Protein AF-L5MD15-F1 (afdb_monomer)

Structure (mmCIF, N/CA/C/O backbone):
data_AF-L5MD15-F1
#
_entry.id   AF-L5MD15-F1
#
loop_
_atom_site.group_PDB
_atom_site.id
_atom_site.type_symbol
_atom_site.label_atom_id
_atom_site.label_alt_id
_atom_site.label_comp_id
_atom_site.label_asym_id
_atom_site.label_entity_id
_atom_site.label_seq_id
_atom_site.pdbx_PDB_ins_code
_atom_site.Cartn_x
_atom_site.Cartn_y
_atom_site.Cartn_z
_atom_site.occupancy
_atom_site.B_iso_or_equiv
_atom_site.auth_seq_id
_atom_site.auth_comp_id
_atom_site.auth_asym_id
_atom_site.auth_atom_id
_atom_site.pdbx_PDB_model_num
ATOM 1 N N . MET A 1 1 ? -6.380 3.646 -2.184 1.00 98.12 1 MET A N 1
ATOM 2 C CA . MET A 1 1 ? -6.802 2.687 -1.136 1.00 98.12 1 MET A CA 1
ATOM 3 C C . MET A 1 1 ? -8.131 3.149 -0.561 1.00 98.12 1 MET A C 1
ATOM 5 O O . MET A 1 1 ? -8.300 4.339 -0.383 1.00 98.12 1 MET A O 1
ATOM 9 N N . ASN A 1 2 ? -9.095 2.265 -0.302 1.00 98.00 2 ASN A N 1
ATOM 10 C CA . ASN A 1 2 ? -10.392 2.690 0.247 1.00 98.00 2 ASN A CA 1
ATOM 11 C C . ASN A 1 2 ? -10.428 2.685 1.789 1.00 98.00 2 ASN A C 1
ATOM 13 O O . ASN A 1 2 ? -9.518 2.171 2.436 1.00 98.00 2 ASN A O 1
ATOM 17 N N . LYS A 1 3 ? -11.536 3.160 2.378 1.00 97.88 3 LYS A N 1
ATOM 18 C CA . LYS A 1 3 ? -11.769 3.190 3.839 1.00 97.88 3 LYS A CA 1
ATOM 19 C C . LYS A 1 3 ? -11.679 1.836 4.557 1.00 97.88 3 LYS A C 1
ATOM 21 O O . LYS A 1 3 ? -11.561 1.798 5.771 1.00 97.88 3 LYS A O 1
ATOM 26 N N . LYS A 1 4 ? -11.750 0.717 3.825 1.00 97.75 4 LYS A N 1
ATOM 27 C CA . LYS A 1 4 ? -11.594 -0.648 4.366 1.00 97.75 4 LYS A CA 1
ATOM 28 C C . LYS A 1 4 ? -10.146 -1.157 4.259 1.00 97.75 4 LYS A C 1
ATOM 30 O O . LYS A 1 4 ? -9.898 -2.343 4.475 1.00 97.75 4 LYS A O 1
ATOM 35 N N . GLY A 1 5 ? -9.213 -0.304 3.833 1.00 97.88 5 GLY A N 1
ATOM 36 C CA . GLY A 1 5 ? -7.821 -0.653 3.559 1.00 97.88 5 GLY A CA 1
ATOM 37 C C . GLY A 1 5 ? -7.628 -1.493 2.293 1.00 97.88 5 GLY A C 1
ATOM 38 O O . GLY A 1 5 ? -6.565 -2.076 2.111 1.00 97.88 5 GLY A O 1
ATOM 39 N N . LYS A 1 6 ? -8.634 -1.620 1.415 1.00 98.50 6 LYS A N 1
ATOM 40 C CA . LYS A 1 6 ? -8.510 -2.403 0.173 1.00 98.50 6 LYS A CA 1
ATOM 41 C C . LYS A 1 6 ? -7.832 -1.559 -0.912 1.00 98.50 6 LYS A C 1
ATOM 43 O O . LYS A 1 6 ? -8.212 -0.404 -1.132 1.00 98.50 6 LYS A O 1
ATOM 48 N N . LEU A 1 7 ? -6.868 -2.151 -1.615 1.00 98.31 7 LEU A N 1
ATOM 49 C CA . LEU A 1 7 ? -6.344 -1.606 -2.868 1.00 98.31 7 LEU A CA 1
ATOM 50 C C . LEU A 1 7 ? -7.403 -1.767 -3.965 1.00 98.31 7 LEU A C 1
ATOM 52 O O . LEU A 1 7 ? -7.957 -2.851 -4.151 1.00 98.31 7 LEU A O 1
ATOM 56 N N . ILE A 1 8 ? -7.724 -0.668 -4.638 1.00 98.25 8 ILE A N 1
ATOM 57 C CA . ILE A 1 8 ? -8.728 -0.601 -5.702 1.00 98.25 8 ILE A CA 1
ATOM 58 C C . ILE A 1 8 ? -8.152 0.212 -6.857 1.00 98.25 8 ILE A C 1
ATOM 60 O O . ILE A 1 8 ? -7.437 1.184 -6.612 1.00 98.25 8 ILE A O 1
ATOM 64 N N . ALA A 1 9 ? -8.475 -0.180 -8.085 1.00 97.88 9 ALA A N 1
ATOM 65 C CA . ALA A 1 9 ? -8.232 0.637 -9.265 1.00 97.88 9 ALA A CA 1
ATOM 66 C C . ALA A 1 9 ? -9.383 1.641 -9.424 1.00 97.88 9 ALA A C 1
ATOM 68 O O . ALA A 1 9 ? -10.539 1.307 -9.159 1.00 97.88 9 ALA A O 1
ATOM 69 N N . LYS A 1 10 ? -9.064 2.874 -9.818 1.00 96.31 10 LYS A N 1
ATOM 70 C CA . LYS A 1 10 ? -10.029 3.953 -10.069 1.00 96.31 10 LYS A CA 1
ATOM 71 C C . LYS A 1 10 ? -9.631 4.654 -11.363 1.00 96.31 10 LYS A C 1
ATOM 73 O O . LYS A 1 10 ? -8.442 4.845 -11.591 1.00 96.31 10 LYS A O 1
ATOM 78 N N . SER A 1 11 ? -10.611 5.078 -12.156 1.00 97.12 11 SER A N 1
ATOM 79 C CA . SER A 1 11 ? -10.378 5.956 -13.311 1.00 97.12 11 SER A CA 1
ATOM 80 C C . SER A 1 11 ? -9.983 7.372 -12.873 1.00 97.12 11 SER A C 1
ATOM 82 O O . SER A 1 11 ? -9.077 7.967 -13.442 1.00 97.12 11 SER A O 1
ATOM 84 N N . ASN A 1 12 ? -10.612 7.897 -11.814 1.00 95.56 12 ASN A N 1
ATOM 85 C CA . ASN A 1 12 ? -10.262 9.186 -11.216 1.00 95.56 12 ASN A CA 1
ATOM 86 C C . ASN A 1 12 ? -9.310 9.018 -10.014 1.00 95.56 12 ASN A C 1
ATOM 88 O O . ASN A 1 12 ? -9.709 8.522 -8.952 1.00 95.56 12 ASN A O 1
ATOM 92 N N . GLY A 1 13 ? -8.066 9.474 -10.188 1.00 95.88 13 GLY A N 1
ATOM 93 C CA . GLY A 1 13 ? -6.977 9.400 -9.208 1.00 95.88 13 GLY A CA 1
ATOM 94 C C . GLY A 1 13 ? -6.700 10.680 -8.408 1.00 95.88 13 GLY A C 1
ATOM 95 O O . GLY A 1 13 ? -5.700 10.726 -7.703 1.00 95.88 13 GLY A O 1
ATOM 96 N N . LYS A 1 14 ? -7.541 11.723 -8.488 1.00 96.88 14 LYS A N 1
ATOM 97 C CA . LYS A 1 14 ? -7.246 13.043 -7.879 1.00 96.88 14 LYS A CA 1
ATOM 98 C C . LYS A 1 14 ? -7.343 13.096 -6.344 1.00 96.88 14 LYS A C 1
ATOM 100 O O . LYS A 1 14 ? -6.928 14.073 -5.733 1.00 96.88 14 LYS A O 1
ATOM 105 N N . GLY A 1 15 ? -7.937 12.090 -5.703 1.00 97.19 15 GLY A N 1
ATOM 106 C CA . GLY A 1 15 ? -8.152 12.091 -4.253 1.00 97.19 15 GLY A CA 1
ATOM 107 C C . GLY A 1 15 ? -6.904 11.711 -3.452 1.00 97.19 15 GLY A C 1
ATOM 108 O O . GLY A 1 15 ? -6.102 10.891 -3.895 1.00 97.19 15 GLY A O 1
ATOM 109 N N . LYS A 1 16 ? -6.788 12.210 -2.209 1.00 97.88 16 LYS A N 1
ATOM 110 C CA . LYS A 1 16 ? -5.701 11.839 -1.271 1.00 97.88 16 LYS A CA 1
ATOM 111 C C . LYS A 1 16 ? -5.640 10.327 -1.000 1.00 97.88 16 LYS A C 1
ATOM 113 O O . LYS A 1 16 ? -4.595 9.788 -0.661 1.00 97.88 16 LYS A O 1
ATOM 118 N N . ASP A 1 17 ? -6.752 9.613 -1.194 1.00 97.56 17 ASP A N 1
ATOM 119 C CA . ASP A 1 17 ? -6.822 8.150 -1.116 1.00 97.56 17 ASP A CA 1
ATOM 120 C C . ASP A 1 17 ? -6.024 7.439 -2.225 1.00 97.56 17 ASP A C 1
ATOM 122 O O . ASP A 1 17 ? -5.738 6.247 -2.097 1.00 97.56 17 ASP A O 1
ATOM 126 N N . CYS A 1 18 ? -5.656 8.148 -3.291 1.00 98.31 18 CYS A N 1
ATOM 127 C CA . CYS A 1 18 ? -4.849 7.664 -4.412 1.00 98.31 18 CYS A CA 1
ATOM 128 C C . CYS A 1 18 ? -3.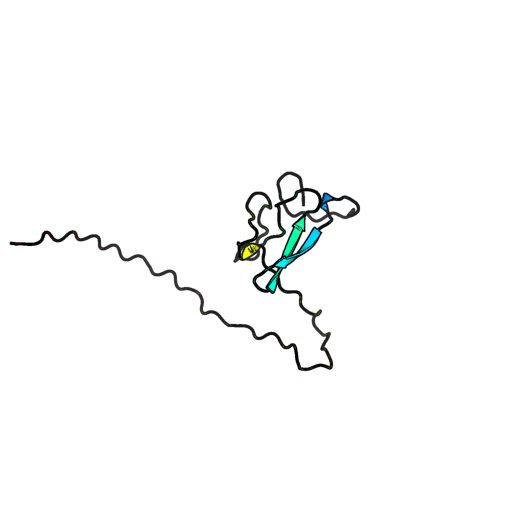369 8.067 -4.300 1.00 98.31 18 CYS A C 1
ATOM 130 O O . CYS A 1 18 ? -2.551 7.561 -5.061 1.00 98.31 18 CYS A O 1
ATOM 132 N N . VAL A 1 19 ? -3.026 8.931 -3.342 1.00 98.44 19 VAL A N 1
ATOM 133 C CA . VAL A 1 19 ? -1.660 9.411 -3.112 1.00 98.44 19 VAL A CA 1
ATOM 134 C C . VAL A 1 19 ? -0.947 8.494 -2.117 1.00 98.44 19 VAL A C 1
ATOM 136 O O . VAL A 1 19 ? -1.528 8.078 -1.107 1.00 98.44 19 VAL A O 1
ATOM 139 N N . PHE A 1 20 ? 0.315 8.181 -2.409 1.00 98.56 20 PHE A N 1
ATOM 140 C CA . PHE A 1 20 ? 1.190 7.396 -1.545 1.00 98.56 20 PHE A CA 1
ATOM 141 C C . PHE A 1 20 ? 2.517 8.122 -1.336 1.00 98.56 20 PHE A C 1
ATOM 143 O O . PHE A 1 20 ? 3.094 8.633 -2.291 1.00 98.56 20 PHE A O 1
ATOM 150 N N . THR A 1 21 ? 2.990 8.136 -0.095 1.00 98.50 21 THR A N 1
ATOM 151 C CA . THR A 1 21 ? 4.328 8.597 0.269 1.00 98.50 21 THR A CA 1
ATOM 152 C C . THR A 1 21 ? 5.306 7.450 0.066 1.00 98.50 21 THR A C 1
ATOM 154 O O . THR A 1 21 ? 5.105 6.358 0.606 1.00 98.50 21 THR A O 1
ATOM 157 N N . GLU A 1 22 ? 6.350 7.696 -0.720 1.00 98.19 22 GLU A N 1
ATOM 158 C CA . GLU A 1 22 ? 7.477 6.782 -0.855 1.00 98.19 22 GLU A CA 1
ATOM 159 C C . GLU A 1 22 ? 8.420 6.946 0.338 1.00 98.19 22 GLU A C 1
ATOM 161 O O . GLU A 1 22 ? 8.825 8.058 0.666 1.00 98.19 22 GLU A O 1
ATOM 166 N N . ILE A 1 23 ? 8.756 5.835 0.988 1.00 98.00 23 ILE A N 1
ATOM 167 C CA . ILE A 1 23 ? 9.639 5.807 2.153 1.00 98.00 23 ILE A CA 1
ATOM 168 C C . ILE A 1 23 ? 10.770 4.827 1.862 1.00 98.00 23 ILE A C 1
ATOM 170 O O . ILE A 1 23 ? 10.513 3.666 1.530 1.00 98.00 23 ILE A O 1
ATOM 174 N N . VAL A 1 24 ? 12.013 5.281 2.012 1.00 97.75 24 VAL A N 1
ATOM 175 C CA . VAL A 1 24 ? 13.179 4.394 2.083 1.00 97.75 24 VAL A CA 1
ATOM 176 C C . VAL A 1 24 ? 13.298 3.927 3.527 1.00 97.75 24 VAL A C 1
ATOM 178 O O . VAL A 1 24 ? 13.463 4.733 4.438 1.00 97.75 24 VAL A O 1
ATOM 181 N N . LEU A 1 25 ? 13.128 2.628 3.741 1.00 96.81 25 LEU A N 1
ATOM 182 C CA . LEU A 1 25 ? 13.209 2.019 5.060 1.00 96.81 25 LEU A CA 1
ATOM 183 C C . LEU A 1 25 ? 14.667 1.823 5.484 1.00 96.81 25 LEU A C 1
ATOM 185 O O . LEU A 1 25 ? 15.563 1.727 4.652 1.00 96.81 25 LEU A O 1
ATOM 189 N N . GLU A 1 26 ? 14.878 1.638 6.785 1.00 96.31 26 GLU A N 1
ATOM 190 C CA . GLU A 1 26 ? 16.189 1.344 7.388 1.00 96.31 26 GLU A CA 1
ATOM 191 C C . GLU A 1 26 ? 16.865 0.094 6.796 1.00 96.31 26 GLU A C 1
ATOM 193 O O . GLU A 1 26 ? 18.085 -0.018 6.783 1.00 96.31 26 GLU A O 1
ATOM 198 N N . ASN A 1 27 ? 16.077 -0.849 6.272 1.00 95.56 27 ASN A N 1
ATOM 199 C CA . ASN A 1 27 ? 16.571 -2.058 5.610 1.00 95.56 27 ASN A CA 1
ATOM 200 C C . ASN A 1 27 ? 16.795 -1.886 4.093 1.00 95.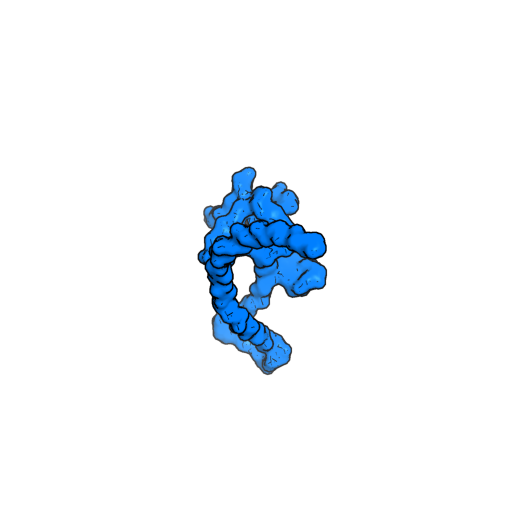56 27 ASN A C 1
ATOM 202 O O . ASN A 1 27 ? 16.902 -2.888 3.387 1.00 95.56 27 ASN A O 1
ATOM 206 N N . ASN A 1 28 ? 16.832 -0.647 3.591 1.00 95.62 28 ASN A N 1
ATOM 207 C CA . ASN A 1 28 ? 17.022 -0.274 2.183 1.00 95.62 28 ASN A CA 1
ATOM 208 C C . ASN A 1 28 ? 15.924 -0.741 1.212 1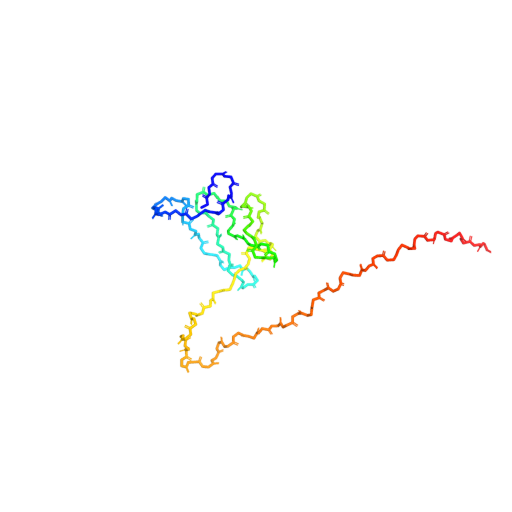.00 95.62 28 ASN A C 1
ATOM 210 O O . ASN A 1 28 ? 16.084 -0.636 -0.004 1.00 95.62 28 ASN A O 1
ATOM 214 N N . TYR A 1 29 ? 14.788 -1.224 1.720 1.00 98.19 29 TYR A N 1
ATOM 215 C CA . TYR A 1 29 ? 13.604 -1.460 0.897 1.00 98.19 29 TYR A CA 1
ATOM 216 C C . TYR A 1 29 ? 12.744 -0.201 0.790 1.00 98.19 29 TYR A C 1
ATOM 218 O O . TYR A 1 29 ? 12.752 0.668 1.661 1.00 98.19 29 TYR A O 1
ATOM 226 N N . THR A 1 30 ? 11.932 -0.131 -0.262 1.00 98.50 30 THR A N 1
ATOM 227 C CA . THR A 1 30 ? 10.921 0.915 -0.420 1.00 98.50 30 THR A CA 1
ATOM 228 C C . THR A 1 30 ? 9.599 0.477 0.207 1.00 98.50 30 THR A C 1
ATOM 230 O O . THR A 1 30 ? 9.126 -0.631 -0.045 1.00 98.50 30 THR A O 1
ATOM 233 N N . ALA A 1 31 ? 8.954 1.360 0.963 1.00 98.56 31 ALA A N 1
ATOM 234 C CA . ALA A 1 31 ? 7.559 1.230 1.368 1.00 98.56 31 ALA A CA 1
ATOM 235 C C . ALA A 1 31 ? 6.711 2.351 0.754 1.00 98.56 31 ALA A C 1
ATOM 237 O O . ALA A 1 31 ? 7.194 3.450 0.493 1.00 98.56 31 ALA A O 1
ATOM 238 N N . LEU A 1 32 ? 5.426 2.066 0.535 1.00 98.75 32 LEU A N 1
ATOM 239 C CA . LEU A 1 32 ? 4.456 3.023 -0.001 1.00 98.75 32 LEU A CA 1
ATOM 240 C C . LEU A 1 32 ? 3.310 3.195 1.000 1.00 98.75 32 LEU A C 1
ATOM 242 O O . LEU A 1 32 ? 2.419 2.342 1.082 1.00 98.75 32 LEU A O 1
ATOM 246 N N . GLN A 1 33 ? 3.330 4.281 1.770 1.00 98.69 33 GLN A N 1
ATOM 247 C CA . GLN A 1 33 ? 2.309 4.592 2.777 1.00 98.69 33 GLN A CA 1
ATOM 248 C C . GLN A 1 33 ? 1.188 5.430 2.164 1.00 98.69 33 GLN A C 1
ATOM 250 O O . GLN A 1 33 ? 1.448 6.375 1.431 1.00 98.69 33 GLN A O 1
ATOM 255 N N . ASN A 1 34 ? -0.077 5.115 2.444 1.00 98.69 34 ASN A N 1
ATOM 256 C CA . ASN A 1 34 ? -1.185 5.915 1.929 1.00 98.69 34 ASN A CA 1
ATOM 257 C C . ASN A 1 34 ? -1.257 7.287 2.620 1.00 98.69 34 ASN A C 1
ATOM 259 O O . ASN A 1 34 ? -1.243 7.364 3.844 1.00 98.69 34 ASN A O 1
ATOM 263 N N . ALA A 1 35 ? -1.418 8.362 1.844 1.00 98.12 35 ALA A N 1
ATOM 264 C CA . ALA A 1 35 ? -1.437 9.724 2.383 1.00 98.12 35 ALA A CA 1
ATOM 265 C C . ALA A 1 35 ? -2.751 10.091 3.102 1.00 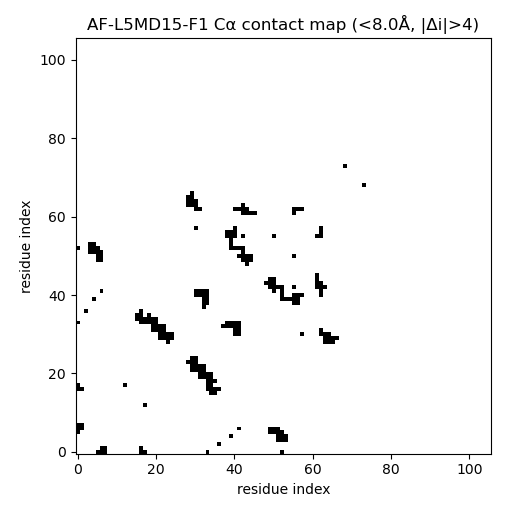98.12 35 ALA A C 1
ATOM 267 O O . ALA A 1 35 ? -2.783 11.020 3.909 1.00 98.12 35 ALA A O 1
ATOM 268 N N . LYS A 1 36 ? -3.868 9.416 2.789 1.00 98.31 36 LYS A N 1
ATOM 269 C CA . LYS A 1 36 ? -5.155 9.634 3.475 1.00 98.31 36 LYS A CA 1
ATOM 270 C C . LYS A 1 36 ? -5.287 8.790 4.739 1.00 98.31 36 LYS A C 1
ATOM 272 O O . LYS A 1 36 ? -5.882 9.248 5.707 1.00 98.31 36 LYS A O 1
ATOM 277 N N . TYR A 1 37 ? -4.793 7.558 4.698 1.00 98.12 37 TYR A N 1
ATOM 278 C CA . TYR A 1 37 ? -4.875 6.598 5.793 1.00 98.12 37 TYR A CA 1
ATOM 279 C C . TYR A 1 37 ? -3.468 6.311 6.312 1.00 98.12 37 TYR A C 1
ATOM 281 O O . TYR A 1 37 ? -2.812 5.365 5.873 1.00 98.12 37 TYR A O 1
ATOM 289 N N . GLU A 1 38 ? -2.996 7.161 7.218 1.00 96.81 38 GLU A N 1
ATOM 290 C CA . GLU A 1 38 ? -1.657 7.041 7.787 1.00 96.81 38 GLU A CA 1
ATOM 291 C C . GLU A 1 38 ? -1.473 5.710 8.534 1.00 96.81 38 GLU A C 1
ATOM 293 O O . GLU A 1 38 ? -2.413 5.134 9.086 1.00 96.81 38 GLU A O 1
ATOM 298 N N . GLY A 1 39 ? -0.257 5.165 8.479 1.00 97.56 39 GLY A N 1
ATOM 299 C CA . GLY A 1 39 ? 0.069 3.837 8.998 1.00 97.56 39 GLY A CA 1
ATOM 300 C C . GLY A 1 39 ? -0.429 2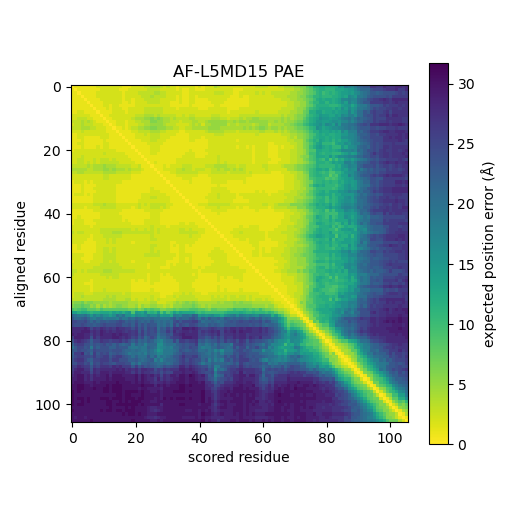.665 8.143 1.00 97.56 39 GLY A C 1
ATOM 301 O O . GLY A 1 39 ? -0.156 1.511 8.486 1.00 97.56 39 GLY A O 1
ATOM 302 N N . TRP A 1 40 ? -1.147 2.908 7.037 1.00 98.62 40 TRP A N 1
ATOM 303 C CA . TRP A 1 40 ? -1.540 1.860 6.089 1.00 98.62 40 TRP A CA 1
ATOM 304 C C . TRP A 1 40 ? -0.642 1.862 4.859 1.00 98.62 40 TRP A C 1
ATOM 306 O O . TRP A 1 40 ? -0.474 2.878 4.186 1.00 98.62 40 TRP A O 1
ATOM 316 N N . TYR A 1 41 ? -0.129 0.683 4.521 1.00 98.81 41 TYR A N 1
ATOM 317 C CA . TYR A 1 41 ? 0.846 0.503 3.455 1.00 98.81 41 TYR A CA 1
ATOM 318 C C . TYR A 1 41 ? 0.247 -0.262 2.276 1.00 98.81 41 TYR A C 1
ATOM 320 O O . TYR A 1 41 ? -0.644 -1.106 2.432 1.00 98.81 41 TYR A O 1
ATOM 328 N N . MET A 1 42 ? 0.753 0.013 1.076 1.00 98.81 42 MET A N 1
ATOM 329 C CA . MET A 1 42 ? 0.591 -0.906 -0.045 1.00 98.81 42 MET A CA 1
ATOM 330 C C . MET A 1 42 ? 1.263 -2.234 0.314 1.00 98.81 42 MET A C 1
ATOM 332 O O . MET A 1 42 ? 2.361 -2.240 0.862 1.00 98.81 42 MET A O 1
ATOM 336 N N . ALA A 1 43 ? 0.595 -3.356 0.043 1.00 98.69 43 ALA A N 1
ATOM 337 C CA . ALA A 1 43 ? 1.125 -4.657 0.423 1.00 98.69 43 ALA A CA 1
ATOM 338 C C . ALA A 1 43 ? 0.578 -5.799 -0.426 1.00 98.69 43 ALA A C 1
ATOM 340 O O . ALA A 1 43 ? -0.613 -5.827 -0.769 1.00 98.69 43 ALA A O 1
ATOM 341 N N . PHE A 1 44 ? 1.429 -6.796 -0.660 1.00 98.75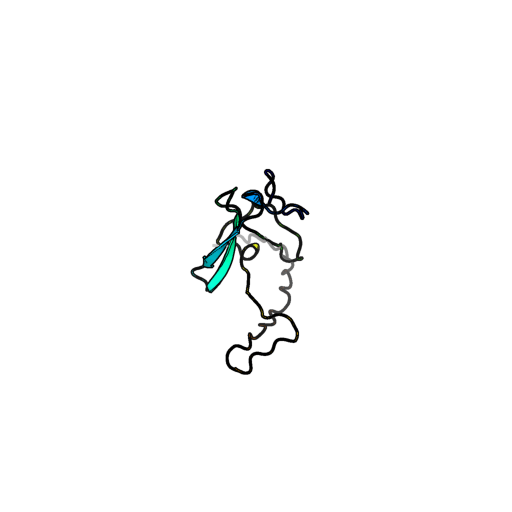 44 PHE A N 1
ATOM 342 C CA . PHE A 1 44 ? 1.057 -8.050 -1.306 1.00 98.75 44 PHE A CA 1
ATOM 343 C C . PHE A 1 44 ? 1.555 -9.241 -0.498 1.00 98.75 44 PHE A C 1
ATOM 345 O O . PHE A 1 44 ? 2.672 -9.267 0.005 1.00 98.75 44 PHE A O 1
ATOM 352 N N . THR A 1 45 ? 0.705 -10.257 -0.391 1.00 98.06 45 THR A N 1
ATOM 353 C CA . THR A 1 45 ? 1.067 -11.531 0.237 1.00 98.06 45 THR A CA 1
ATOM 354 C C . THR A 1 45 ? 2.122 -12.274 -0.578 1.00 98.06 45 THR A C 1
ATOM 356 O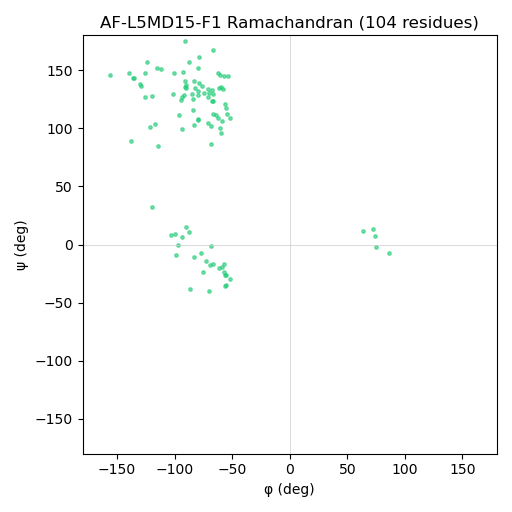 O . THR A 1 45 ? 2.310 -12.006 -1.764 1.00 98.06 45 THR A O 1
ATOM 359 N N . ARG A 1 46 ? 2.732 -13.314 0.005 1.00 96.62 46 ARG A N 1
ATOM 360 C CA . ARG A 1 46 ? 3.695 -14.191 -0.694 1.00 96.62 46 ARG A CA 1
ATOM 361 C C . ARG A 1 46 ? 3.185 -14.753 -2.030 1.00 96.62 46 ARG A C 1
ATOM 363 O O . ARG A 1 46 ? 3.987 -15.003 -2.923 1.00 96.62 46 ARG A O 1
ATOM 370 N N . LYS A 1 47 ? 1.867 -14.950 -2.158 1.00 97.50 47 LYS A N 1
ATOM 371 C CA . LYS A 1 47 ? 1.191 -15.431 -3.377 1.00 97.50 47 LYS A CA 1
ATOM 372 C C . LYS A 1 47 ? 0.811 -14.301 -4.351 1.00 97.50 47 LYS A C 1
ATOM 374 O O . LYS A 1 47 ? -0.002 -14.523 -5.239 1.00 97.50 47 LYS A O 1
ATOM 379 N N . GLY A 1 48 ? 1.291 -13.077 -4.135 1.00 97.25 48 GLY A N 1
ATOM 380 C CA . GLY A 1 48 ? 0.974 -11.905 -4.955 1.00 97.25 48 GLY A CA 1
ATOM 381 C C . GLY A 1 48 ? -0.433 -11.332 -4.748 1.00 97.25 48 GLY A C 1
ATOM 382 O O . GLY A 1 48 ? -0.840 -10.431 -5.473 1.00 97.25 48 GLY A O 1
ATOM 383 N N . ARG A 1 49 ? -1.211 -11.820 -3.768 1.00 98.31 49 ARG A N 1
ATOM 384 C CA . ARG A 1 49 ? -2.566 -11.294 -3.513 1.00 98.31 49 ARG A CA 1
ATOM 385 C C . ARG A 1 49 ? -2.511 -9.973 -2.736 1.00 98.31 49 ARG A C 1
ATOM 387 O O . ARG A 1 49 ? -1.746 -9.920 -1.770 1.00 98.31 49 ARG A O 1
ATOM 394 N N . PRO A 1 50 ? -3.346 -8.967 -3.063 1.00 98.44 50 PRO A N 1
ATOM 395 C CA . PRO A 1 50 ? -3.409 -7.713 -2.314 1.00 98.44 50 PRO A CA 1
ATOM 396 C C . PRO A 1 50 ? -3.747 -7.941 -0.839 1.00 98.44 50 PRO A C 1
ATOM 398 O O . PRO A 1 50 ? -4.693 -8.668 -0.516 1.00 98.44 50 PRO A O 1
ATOM 401 N N . ARG A 1 51 ? -3.016 -7.284 0.064 1.00 98.25 51 ARG A N 1
ATOM 402 C CA . ARG A 1 51 ? -3.306 -7.298 1.502 1.00 98.25 51 ARG A CA 1
ATOM 403 C C . ARG A 1 51 ? -4.033 -6.020 1.922 1.00 98.25 51 ARG A C 1
ATOM 405 O O . ARG A 1 51 ? -3.853 -4.956 1.339 1.00 98.25 51 ARG A O 1
ATOM 412 N N . LYS A 1 52 ? -4.909 -6.135 2.927 1.00 98.44 52 LYS A N 1
ATOM 413 C CA . LYS A 1 52 ? -5.628 -4.986 3.498 1.00 98.44 52 LYS A CA 1
ATOM 414 C C . LYS A 1 52 ? -4.656 -4.103 4.288 1.00 98.44 52 LYS A C 1
ATOM 416 O O . LYS A 1 52 ? -3.995 -4.623 5.183 1.00 98.44 52 LYS A O 1
ATOM 421 N N . GLY A 1 53 ? -4.664 -2.793 4.039 1.00 98.06 53 GLY A N 1
ATOM 422 C CA . GLY A 1 53 ? -3.847 -1.792 4.740 1.00 98.06 53 GLY A CA 1
ATOM 423 C C . GLY A 1 53 ? -4.021 -1.804 6.264 1.00 98.06 53 GLY A C 1
ATOM 424 O O . GLY A 1 53 ? -3.052 -1.710 7.005 1.00 98.06 53 GLY A O 1
ATOM 425 N N . SER A 1 54 ? -5.227 -2.085 6.767 1.00 97.88 54 SER A N 1
ATOM 426 C CA . SER A 1 54 ? -5.454 -2.227 8.216 1.00 97.88 54 SER A CA 1
ATOM 427 C C . SER A 1 54 ? -4.648 -3.361 8.870 1.00 97.88 54 SER A C 1
ATOM 429 O O . SER A 1 54 ? -4.439 -3.354 10.081 1.00 97.88 54 SER A O 1
ATOM 431 N N . LYS A 1 55 ? -4.174 -4.332 8.076 1.00 98.19 55 LYS A N 1
ATOM 432 C CA . LYS A 1 55 ? -3.354 -5.472 8.514 1.00 98.19 55 LYS A CA 1
ATOM 433 C C . LYS A 1 55 ? -1.867 -5.316 8.186 1.00 98.19 55 LYS A C 1
ATOM 435 O O . LYS A 1 55 ? -1.139 -6.308 8.302 1.00 98.19 55 LYS A O 1
ATOM 440 N N . THR A 1 56 ? -1.439 -4.144 7.719 1.00 98.44 56 THR A N 1
ATOM 441 C CA . THR A 1 56 ? -0.035 -3.874 7.386 1.00 98.44 56 THR A CA 1
ATOM 442 C C . THR A 1 56 ? 0.708 -3.263 8.566 1.00 98.44 56 THR A C 1
ATOM 444 O O . THR A 1 56 ? 0.120 -2.547 9.382 1.00 98.44 56 THR A O 1
ATOM 447 N N . ARG A 1 57 ? 2.005 -3.557 8.654 1.00 98.12 57 ARG A N 1
ATOM 448 C CA . ARG A 1 57 ? 2.977 -2.918 9.549 1.00 98.12 57 ARG A CA 1
ATOM 449 C C . ARG A 1 57 ? 4.279 -2.718 8.777 1.00 98.12 57 ARG A C 1
ATOM 451 O O . ARG A 1 57 ? 4.614 -3.566 7.956 1.00 98.12 57 ARG A O 1
ATOM 458 N N . GLN A 1 58 ? 5.017 -1.651 9.079 1.00 97.75 58 GLN A N 1
ATOM 459 C CA . GLN A 1 58 ? 6.234 -1.265 8.350 1.00 97.75 58 GLN A CA 1
ATOM 460 C C . GLN A 1 58 ? 7.309 -2.368 8.306 1.00 97.75 58 GLN A C 1
ATOM 462 O O . GLN A 1 58 ? 7.975 -2.546 7.293 1.00 97.75 58 GLN A O 1
ATOM 467 N N . HIS A 1 59 ? 7.452 -3.159 9.373 1.00 96.56 59 HIS A N 1
ATOM 468 C CA . HIS A 1 59 ? 8.455 -4.229 9.457 1.00 96.56 59 HIS A CA 1
ATOM 469 C C . HIS A 1 59 ? 8.086 -5.505 8.670 1.00 96.56 59 HIS A C 1
ATOM 471 O O . HIS A 1 59 ? 8.884 -6.438 8.594 1.00 96.56 59 HIS A O 1
ATOM 477 N N . GLN A 1 60 ? 6.874 -5.607 8.111 1.00 98.12 60 GLN A N 1
ATOM 478 C CA . GLN A 1 60 ? 6.434 -6.812 7.402 1.00 98.12 60 GLN A CA 1
ATOM 479 C C . GLN A 1 60 ? 6.998 -6.854 5.979 1.00 98.12 60 GLN A C 1
ATOM 481 O O . GLN A 1 60 ? 6.810 -5.921 5.211 1.00 98.12 60 GLN A O 1
ATOM 486 N N . ARG A 1 61 ? 7.563 -7.994 5.562 1.00 98.12 61 ARG A N 1
ATOM 487 C CA . ARG A 1 61 ? 8.099 -8.173 4.193 1.00 98.12 61 ARG A CA 1
ATOM 488 C C . ARG A 1 61 ? 7.096 -7.878 3.075 1.00 98.12 61 ARG A C 1
ATOM 490 O O . ARG A 1 61 ? 7.478 -7.535 1.969 1.00 98.12 61 ARG A O 1
ATOM 497 N N . GLU A 1 62 ? 5.806 -8.027 3.352 1.00 98.50 62 GLU A N 1
ATOM 498 C CA . GLU A 1 62 ? 4.735 -7.793 2.380 1.00 98.50 62 GLU A CA 1
ATOM 499 C C . GLU A 1 62 ? 4.563 -6.316 1.993 1.00 98.50 62 GLU A C 1
ATOM 501 O O . GLU A 1 62 ? 3.920 -6.052 0.978 1.00 98.50 62 GLU A O 1
ATOM 506 N N . VAL A 1 63 ? 5.104 -5.376 2.785 1.00 98.62 63 VAL A N 1
ATOM 507 C CA . VAL A 1 63 ? 5.112 -3.932 2.478 1.00 98.62 63 VAL A CA 1
ATOM 508 C C . VAL A 1 63 ? 6.426 -3.465 1.840 1.00 98.62 63 VAL A C 1
ATOM 510 O O . VAL A 1 63 ? 6.573 -2.279 1.558 1.00 98.62 63 VAL A O 1
ATOM 513 N N . HIS A 1 64 ? 7.391 -4.371 1.652 1.00 98.62 64 HIS A N 1
ATOM 514 C CA . HIS A 1 64 ? 8.728 -4.064 1.143 1.00 98.62 64 HIS A CA 1
ATOM 515 C C . HIS A 1 64 ? 8.778 -4.267 -0.371 1.00 98.62 64 HIS A C 1
ATOM 517 O O . HIS A 1 64 ? 8.481 -5.348 -0.880 1.00 98.62 64 HIS A O 1
ATOM 523 N N . PHE A 1 65 ? 9.178 -3.224 -1.088 1.00 98.50 65 PHE A N 1
ATOM 524 C CA . PHE A 1 65 ? 9.263 -3.191 -2.542 1.00 98.50 65 PHE A CA 1
ATOM 525 C C . PHE A 1 65 ? 10.669 -2.820 -3.003 1.00 98.50 65 PHE A C 1
ATOM 527 O O . PHE A 1 65 ? 11.419 -2.156 -2.292 1.00 98.50 65 PHE A O 1
ATOM 534 N N . MET A 1 66 ? 10.987 -3.221 -4.233 1.00 96.75 66 MET A N 1
ATOM 535 C CA . MET A 1 66 ? 12.175 -2.785 -4.963 1.00 96.75 66 MET A CA 1
ATOM 536 C C . MET A 1 66 ? 11.732 -2.083 -6.242 1.00 96.75 66 MET A C 1
ATOM 538 O O . MET A 1 66 ? 10.958 -2.647 -7.023 1.00 96.75 66 MET A O 1
ATOM 542 N N . LYS A 1 67 ? 12.237 -0.869 -6.476 1.00 93.12 67 LYS A N 1
ATOM 543 C CA . LYS A 1 67 ? 12.043 -0.162 -7.746 1.00 93.12 67 LYS A CA 1
ATOM 544 C C . LYS A 1 67 ? 12.930 -0.807 -8.808 1.00 93.12 67 LYS A C 1
ATOM 546 O O . LYS A 1 67 ? 14.109 -1.052 -8.575 1.00 93.12 67 LYS A O 1
ATOM 551 N N . ARG A 1 68 ? 12.352 -1.124 -9.964 1.00 90.00 68 ARG A N 1
ATOM 552 C CA . ARG A 1 68 ? 13.056 -1.759 -11.085 1.00 90.00 68 ARG A CA 1
ATOM 553 C C . ARG A 1 68 ? 12.864 -0.929 -12.341 1.00 90.00 68 ARG A C 1
ATOM 555 O O . ARG A 1 68 ? 11.802 -0.337 -12.522 1.00 90.00 68 ARG A O 1
ATOM 562 N N . LEU A 1 69 ? 13.869 -0.937 -13.211 1.00 88.56 69 LEU A N 1
ATOM 563 C CA . LEU A 1 69 ? 13.744 -0.360 -14.543 1.00 88.56 69 LEU A CA 1
ATOM 564 C C . LEU A 1 69 ? 12.675 -1.109 -15.352 1.00 88.56 69 LEU A C 1
ATOM 566 O O . LEU A 1 69 ? 12.504 -2.326 -15.172 1.00 88.56 69 LEU A O 1
ATOM 570 N N . PRO A 1 70 ? 11.963 -0.411 -16.253 1.00 89.50 70 PRO A N 1
ATOM 571 C CA . PRO A 1 70 ? 11.109 -1.061 -17.234 1.00 89.50 70 PRO A CA 1
ATOM 572 C C . PRO A 1 70 ? 11.889 -2.113 -18.029 1.00 89.50 70 PRO A C 1
ATOM 574 O O . PRO A 1 70 ? 13.074 -1.951 -18.323 1.00 89.50 70 PRO A O 1
ATOM 577 N N . ARG A 1 71 ? 11.224 -3.212 -18.401 1.00 83.00 71 ARG A N 1
ATOM 578 C CA . ARG A 1 71 ? 11.850 -4.236 -19.249 1.00 83.00 71 ARG A CA 1
ATOM 579 C C . ARG A 1 71 ? 12.263 -3.604 -20.585 1.00 83.00 71 ARG A C 1
ATOM 581 O O . ARG A 1 71 ? 11.491 -2.845 -21.160 1.00 83.00 71 ARG A O 1
ATOM 588 N 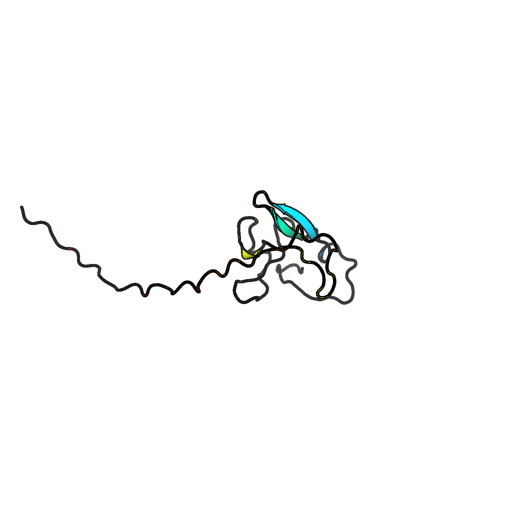N . GLY A 1 72 ? 13.474 -3.907 -21.049 1.00 76.75 72 GLY A N 1
ATOM 589 C CA . GLY A 1 72 ? 14.051 -3.335 -22.273 1.00 76.75 72 GLY A CA 1
ATOM 590 C C . GLY A 1 72 ? 14.769 -1.995 -22.085 1.00 76.75 72 GLY A C 1
ATOM 591 O O . GLY A 1 72 ? 15.425 -1.542 -23.012 1.00 76.75 72 GLY A O 1
ATOM 592 N N . HIS A 1 73 ? 14.701 -1.378 -20.899 1.00 70.75 73 HIS A N 1
ATOM 593 C CA . HIS A 1 73 ? 15.565 -0.250 -20.549 1.00 70.75 73 HIS A CA 1
ATOM 594 C C . HIS A 1 73 ? 16.798 -0.787 -19.819 1.00 70.75 73 HIS A C 1
ATOM 596 O O . HIS A 1 73 ? 16.740 -1.119 -18.634 1.00 70.75 73 HIS A O 1
ATOM 602 N N . HIS A 1 74 ? 17.904 -0.917 -20.548 1.00 65.88 74 HIS A N 1
ATOM 603 C CA . HIS A 1 74 ? 19.213 -1.206 -19.974 1.00 65.88 74 HIS A CA 1
ATOM 604 C C . HIS A 1 74 ? 19.915 0.121 -19.697 1.00 65.88 74 HIS A C 1
ATOM 606 O O . HIS A 1 74 ? 19.990 0.977 -20.576 1.00 65.88 74 HIS A O 1
ATOM 612 N N . THR A 1 75 ? 20.419 0.305 -18.481 1.00 58.38 75 THR A N 1
ATOM 613 C CA . THR A 1 75 ? 21.411 1.347 -18.227 1.00 58.38 75 THR A CA 1
ATOM 614 C C . THR A 1 75 ? 22.689 0.961 -18.966 1.00 58.38 75 THR A C 1
ATOM 616 O O . THR A 1 75 ? 23.136 -0.181 -18.878 1.00 58.38 75 THR A O 1
ATOM 619 N N . THR A 1 76 ? 23.289 1.902 -19.690 1.00 57.44 76 THR A N 1
ATOM 620 C CA . THR A 1 76 ? 24.660 1.778 -20.217 1.00 57.44 76 THR A CA 1
ATOM 621 C C . THR A 1 76 ? 25.687 1.558 -19.095 1.00 57.44 76 THR A C 1
ATOM 623 O O . THR A 1 76 ? 26.762 1.021 -19.331 1.00 57.44 76 THR A O 1
ATOM 626 N N . GLU A 1 77 ? 25.321 1.890 -17.856 1.00 56.69 77 GLU A N 1
ATOM 627 C CA . GLU A 1 77 ? 26.014 1.544 -16.616 1.00 56.69 77 GLU A CA 1
ATOM 628 C C . GLU A 1 77 ? 25.704 0.097 -16.189 1.00 56.69 77 GLU A C 1
ATOM 630 O O . GLU A 1 77 ? 24.610 -0.216 -15.708 1.00 56.69 77 GLU A O 1
ATOM 635 N N . GLN A 1 78 ? 26.689 -0.791 -16.345 1.00 54.44 78 GLN A N 1
ATOM 636 C CA . GLN A 1 78 ? 26.655 -2.196 -15.915 1.00 54.44 78 GLN A CA 1
ATOM 637 C C . GLN A 1 78 ? 26.653 -2.380 -14.377 1.00 54.44 78 GLN A C 1
ATOM 639 O O . GLN A 1 78 ? 26.584 -3.514 -13.903 1.00 54.44 78 GLN A O 1
ATOM 644 N N . SER A 1 79 ? 26.703 -1.301 -13.584 1.00 54.00 79 SER A N 1
ATOM 645 C CA . SER A 1 79 ? 27.014 -1.340 -12.145 1.00 54.00 79 SER A CA 1
ATOM 646 C C . SER A 1 79 ? 25.840 -1.667 -11.201 1.00 54.00 79 SER A C 1
ATOM 648 O O . SER A 1 79 ? 26.074 -1.962 -10.033 1.00 54.00 79 SER A O 1
ATOM 650 N N . LEU A 1 80 ? 24.581 -1.691 -11.666 1.00 58.97 80 LEU A N 1
ATOM 651 C CA . LEU A 1 80 ? 23.397 -1.887 -10.797 1.00 58.97 80 LEU A CA 1
ATOM 652 C C . LEU A 1 80 ? 22.562 -3.132 -11.135 1.00 58.97 80 LEU A C 1
ATOM 654 O O . LEU A 1 80 ? 21.335 -3.152 -10.980 1.00 58.97 80 LEU A O 1
ATOM 658 N N . ARG A 1 81 ? 23.202 -4.200 -11.621 1.00 54.81 81 ARG A N 1
ATOM 659 C CA . ARG A 1 81 ? 22.500 -5.458 -11.899 1.00 54.81 81 ARG A CA 1
ATOM 660 C C . ARG A 1 81 ? 22.106 -6.131 -10.579 1.00 54.81 81 ARG A C 1
ATOM 662 O O . ARG A 1 81 ? 22.935 -6.707 -9.892 1.00 54.81 81 ARG A O 1
ATOM 669 N N . PHE A 1 82 ? 20.821 -6.063 -10.232 1.00 60.16 82 PHE A N 1
ATOM 670 C CA . PHE A 1 82 ? 20.283 -6.747 -9.056 1.00 60.16 82 PHE A CA 1
ATOM 671 C C . PHE A 1 82 ? 20.355 -8.270 -9.243 1.00 60.16 82 PHE A C 1
ATOM 673 O O . PHE A 1 82 ? 19.789 -8.806 -10.203 1.00 60.16 82 PHE A O 1
ATOM 680 N N . GLU A 1 83 ? 21.020 -8.964 -8.324 1.00 66.31 83 GLU A N 1
ATOM 681 C CA . GLU A 1 83 ? 21.090 -10.423 -8.314 1.00 66.31 83 GLU A CA 1
ATOM 682 C C . GLU A 1 83 ? 19.875 -11.020 -7.601 1.00 66.31 83 GLU A C 1
ATOM 684 O O . GLU A 1 83 ? 19.505 -10.636 -6.489 1.00 66.31 83 GLU A O 1
ATOM 689 N N . PHE A 1 84 ? 19.220 -11.981 -8.249 1.00 58.28 84 PHE A N 1
ATOM 690 C CA . PHE A 1 84 ? 18.151 -12.740 -7.615 1.00 58.28 84 PHE A CA 1
ATOM 691 C C . PHE A 1 84 ? 18.760 -13.820 -6.728 1.00 58.28 84 PHE A C 1
ATOM 693 O O . PHE A 1 84 ? 19.246 -14.834 -7.223 1.00 58.28 84 PHE A O 1
ATOM 700 N N . LEU A 1 85 ? 18.665 -13.645 -5.410 1.00 63.50 85 LEU A N 1
ATOM 701 C CA . LEU A 1 85 ? 18.884 -14.744 -4.476 1.00 63.50 85 LEU A CA 1
ATOM 702 C C . LEU A 1 85 ? 17.733 -15.746 -4.628 1.00 63.50 85 LEU A C 1
ATOM 704 O O . LEU A 1 85 ? 16.614 -15.527 -4.150 1.00 63.50 85 LEU A O 1
ATOM 708 N N . ASN A 1 86 ? 18.003 -16.849 -5.326 1.00 61.62 86 ASN A N 1
ATOM 709 C CA . ASN A 1 86 ? 17.110 -17.998 -5.399 1.00 61.62 86 ASN A CA 1
ATOM 710 C C . ASN A 1 86 ? 17.067 -18.677 -4.026 1.00 61.62 86 ASN A C 1
ATOM 712 O O . ASN A 1 86 ? 17.821 -19.605 -3.750 1.00 61.62 86 ASN A O 1
ATOM 716 N N . TYR A 1 87 ? 16.186 -18.205 -3.145 1.00 58.56 87 TYR A N 1
ATOM 717 C CA . TYR A 1 87 ? 15.900 -18.931 -1.915 1.00 58.56 87 TYR A CA 1
ATOM 718 C C . TYR A 1 87 ? 15.181 -20.238 -2.271 1.00 58.56 87 TYR A C 1
ATOM 720 O O . TYR A 1 87 ? 14.120 -20.174 -2.908 1.00 58.56 87 TYR A O 1
ATOM 728 N N . PRO A 1 88 ? 15.705 -21.408 -1.861 1.00 65.19 88 PRO A N 1
ATOM 729 C CA . PRO A 1 88 ? 15.002 -22.664 -2.059 1.00 65.19 88 PRO A CA 1
ATOM 730 C C . PRO A 1 88 ? 13.618 -22.581 -1.398 1.00 65.19 88 PRO A C 1
ATOM 732 O O . PRO A 1 88 ? 13.454 -21.906 -0.371 1.00 65.19 88 PRO A O 1
ATOM 735 N N . PRO A 1 89 ? 12.588 -23.219 -1.980 1.00 59.81 89 PRO A N 1
ATOM 736 C CA . PRO A 1 89 ? 11.279 -23.272 -1.354 1.00 59.81 89 PRO A CA 1
ATOM 737 C C . PRO A 1 89 ? 11.436 -23.880 0.041 1.00 59.81 89 PRO A C 1
ATOM 739 O O . PRO A 1 89 ? 11.923 -24.996 0.184 1.00 59.81 89 PRO A O 1
ATOM 742 N N . PHE A 1 90 ? 11.042 -23.130 1.073 1.00 58.94 90 PHE A N 1
ATOM 743 C CA . PHE A 1 90 ? 11.048 -23.616 2.449 1.00 58.94 90 PHE A CA 1
ATOM 744 C C . PHE A 1 90 ? 10.109 -24.824 2.515 1.00 58.94 90 PHE A C 1
ATOM 746 O O . PHE A 1 90 ? 8.883 -24.667 2.528 1.00 58.94 90 PHE A O 1
ATOM 753 N N . THR A 1 91 ? 10.666 -26.036 2.502 1.00 55.75 91 THR A N 1
ATOM 754 C CA . THR A 1 91 ? 9.914 -27.246 2.807 1.00 55.75 91 THR A CA 1
ATOM 755 C C . THR A 1 91 ? 9.451 -27.081 4.240 1.00 55.75 91 THR A C 1
ATOM 757 O O . THR A 1 91 ? 10.257 -27.065 5.169 1.00 55.75 91 THR A O 1
ATOM 760 N N . ARG A 1 92 ? 8.146 -26.870 4.423 1.00 53.09 92 ARG A N 1
ATOM 761 C CA . ARG A 1 92 ? 7.510 -26.924 5.736 1.00 53.09 92 ARG A CA 1
ATOM 762 C C . ARG A 1 92 ? 7.929 -28.263 6.338 1.00 53.09 92 ARG A C 1
ATOM 764 O O . ARG A 1 92 ? 7.477 -29.290 5.841 1.00 53.09 92 ARG A O 1
ATOM 771 N N . SER A 1 93 ? 8.800 -28.254 7.348 1.00 50.75 93 SER A N 1
ATOM 772 C CA . SER A 1 93 ? 9.059 -29.466 8.110 1.00 50.75 93 SER A CA 1
ATOM 773 C C . SER A 1 93 ? 7.702 -29.948 8.610 1.00 50.75 93 SER A C 1
ATOM 775 O O . SER A 1 93 ? 6.955 -29.224 9.279 1.00 50.75 93 SER A O 1
ATOM 777 N N . LEU A 1 94 ? 7.318 -31.143 8.170 1.00 47.28 94 LEU A N 1
ATOM 778 C CA . LEU A 1 94 ? 6.267 -31.896 8.822 1.00 47.28 94 LEU A CA 1
ATOM 779 C C . LEU A 1 94 ? 6.707 -31.998 10.280 1.00 47.28 94 LEU A C 1
ATOM 781 O O . LEU A 1 94 ? 7.735 -32.596 10.585 1.00 47.28 94 LEU A O 1
ATOM 785 N N . ARG A 1 95 ? 5.970 -31.335 11.172 1.00 45.84 95 ARG A N 1
ATOM 786 C CA . ARG A 1 95 ? 6.071 -31.582 12.606 1.00 45.84 95 ARG A CA 1
ATOM 787 C C . ARG A 1 95 ? 5.715 -33.053 12.814 1.00 45.84 95 ARG A C 1
ATOM 789 O O . ARG A 1 95 ? 4.538 -33.396 12.861 1.00 45.84 95 ARG A O 1
ATOM 796 N N . GLY A 1 96 ? 6.734 -33.902 12.894 1.00 39.75 96 GLY A N 1
ATOM 797 C CA . GLY A 1 96 ? 6.624 -35.222 13.486 1.00 39.75 96 GLY A CA 1
ATOM 798 C C . GLY A 1 96 ? 6.298 -35.031 14.959 1.00 39.75 96 GLY A C 1
ATOM 799 O O . GLY A 1 96 ? 7.083 -34.476 15.722 1.00 39.75 96 GLY A O 1
ATOM 800 N N . SER A 1 97 ? 5.084 -35.412 15.325 1.00 50.25 97 SER A N 1
ATOM 801 C CA . SER A 1 97 ? 4.648 -35.564 16.701 1.00 50.25 97 SER A CA 1
ATOM 802 C C . SER A 1 97 ? 5.526 -36.596 17.412 1.00 50.25 97 SER A C 1
ATOM 804 O O . SER A 1 97 ? 5.332 -37.786 17.203 1.00 50.25 97 SER A O 1
ATOM 806 N N . GLN A 1 98 ? 6.419 -36.157 18.296 1.00 40.00 98 GLN A N 1
ATOM 807 C CA . GLN A 1 98 ? 6.847 -36.948 19.452 1.00 40.00 98 GLN A CA 1
ATOM 808 C C . GLN A 1 98 ? 6.938 -36.027 20.674 1.00 40.00 98 GLN A C 1
ATOM 810 O O . GLN A 1 98 ? 7.967 -35.429 20.971 1.00 40.00 98 GLN A O 1
ATOM 815 N N . ARG A 1 99 ? 5.815 -35.893 21.391 1.00 40.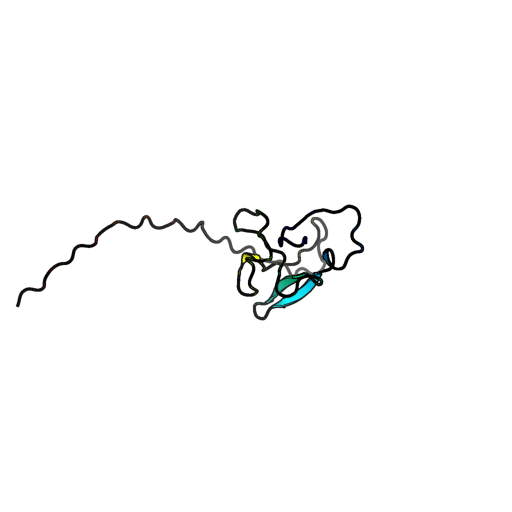50 99 ARG A N 1
ATOM 816 C CA . ARG A 1 99 ? 5.863 -35.763 22.849 1.00 40.50 99 ARG A CA 1
ATOM 817 C C . ARG A 1 99 ? 5.962 -37.183 23.385 1.00 40.50 99 ARG A C 1
ATOM 819 O O . ARG A 1 99 ? 4.957 -37.882 23.425 1.00 40.50 99 ARG A O 1
ATOM 826 N N . THR A 1 100 ? 7.147 -37.585 23.805 1.00 39.47 100 THR A N 1
ATOM 827 C CA . THR A 1 100 ? 7.299 -38.654 24.790 1.00 39.47 100 THR A CA 1
ATOM 828 C C . THR A 1 100 ? 7.969 -38.019 25.993 1.00 39.47 100 THR A C 1
ATOM 830 O O . THR A 1 100 ? 9.152 -37.695 25.957 1.00 39.47 100 THR A O 1
ATOM 833 N N . TRP A 1 101 ? 7.175 -37.763 27.030 1.00 36.28 101 TRP A N 1
ATOM 834 C CA . TRP A 1 101 ? 7.699 -37.539 28.369 1.00 36.28 101 TRP A CA 1
ATOM 835 C C . TRP A 1 101 ? 8.312 -38.864 28.826 1.00 36.28 101 TRP A C 1
ATOM 837 O O . TRP A 1 101 ? 7.583 -39.839 28.991 1.00 36.28 101 TRP A O 1
ATOM 847 N N . ALA A 1 102 ? 9.632 -38.919 28.978 1.00 42.56 102 ALA A N 1
ATOM 848 C CA . ALA A 1 102 ? 10.282 -39.984 29.731 1.00 42.56 102 ALA A CA 1
ATOM 849 C C . ALA A 1 102 ? 10.460 -39.480 31.172 1.00 42.56 102 ALA A C 1
ATOM 851 O O . ALA A 1 102 ? 10.989 -38.378 31.340 1.00 42.56 102 ALA A O 1
ATOM 852 N N . PRO A 1 103 ? 10.002 -40.206 32.207 1.00 49.72 103 PRO A N 1
ATOM 853 C CA . PRO A 1 103 ? 10.403 -39.907 33.568 1.00 49.72 103 PRO A CA 1
ATOM 854 C C . PRO A 1 103 ? 11.830 -40.422 33.794 1.00 49.72 103 PRO A C 1
ATOM 856 O O . PRO A 1 103 ? 12.187 -41.525 33.381 1.00 49.72 103 PRO A O 1
ATOM 859 N N . GLU A 1 104 ? 12.633 -39.591 34.441 1.00 44.62 104 GLU A N 1
ATOM 860 C CA . GLU A 1 104 ? 13.986 -39.881 34.912 1.00 44.62 104 GLU A CA 1
ATOM 861 C C . GLU A 1 104 ? 13.929 -40.937 36.038 1.00 44.62 104 GLU A C 1
ATOM 863 O O . GLU A 1 104 ? 13.137 -40.767 36.974 1.00 44.62 104 GLU A O 1
ATOM 868 N N . PRO A 1 105 ? 14.707 -42.036 35.994 1.00 49.94 105 PRO A N 1
ATOM 869 C CA . PRO A 1 105 ? 14.920 -42.872 37.164 1.00 49.94 105 PRO A CA 1
ATOM 870 C C . PRO A 1 105 ? 16.152 -42.403 37.955 1.00 49.94 105 PRO A C 1
ATOM 872 O O . PRO A 1 105 ? 17.155 -41.992 37.378 1.00 49.94 105 PRO A O 1
ATOM 875 N N . ARG A 1 106 ? 15.994 -42.469 39.282 1.00 46.50 106 ARG A N 1
ATOM 876 C CA . ARG A 1 106 ? 16.943 -42.130 40.356 1.00 46.50 106 ARG A CA 1
ATOM 877 C C . ARG A 1 106 ? 18.317 -42.777 40.234 1.00 46.50 106 ARG A C 1
ATOM 879 O O . ARG A 1 106 ? 18.358 -43.965 39.848 1.00 46.50 106 ARG A O 1
#

pLDDT: mean 82.97, std 21.11, range [36.28, 98.81]

Radius of gyration: 21.16 Å; Cα contacts (8 Å, |Δi|>4): 122; chains: 1; bounding box: 39×56×63 Å

Solvent-accessible surface area (backbone atoms only — not comparable to full-atom values): 7077 Å² total; per-residue (Å²): 68,48,100,79,23,39,80,67,91,67,94,77,61,89,49,55,44,62,40,61,46,80,40,81,43,98,85,76,32,36,34,39,34,31,65,61,48,74,82,19,34,54,35,36,44,99,86,68,46,80,41,45,13,84,78,43,51,90,89,40,73,44,31,54,42,79,94,73,75,61,90,91,60,74,65,92,64,80,86,75,75,82,79,82,81,81,72,73,81,81,74,76,75,78,82,75,88,76,89,73,89,75,84,84,83,133

Foldseek 3Di:
DDPQQFDDDDPDQPDLQNQWDWDQDPVRFIFTARRVDGQFTFFADPVRHTDRRVPDHPPDPRRTHDDDDDPPDDDPDPPDDDDDPPDDPPPPPPPDDDPDDDDDDD

Mean predicted aligned error: 12.24 Å

Organism: Myotis davidii (NCBI:txid225400)

Secondary structure (DSSP, 8-state):
--TTS-----S---SGGG-EEEEE-TTS-EEEEESSSTT-B--B-TTSPBPPGGG--TTSGGG-B---PPTT---S-GGG------PPP------------PPPP-

Nearest PDB structures (foldseek):
  2fdb-assembly2_N  TM=1.009E+00  e=3.538E-10  Homo sapiens
  4cjm-assembly3_C  TM=9.968E-01  e=5.765E-08  Homo sapiens
  8om6-assembly1_A  TM=9.550E-01  e=3.065E-04  Homo sapiens
  1ev2-assembly1_A  TM=9.654E-01  e=6.849E-04  Homo sapiens
  8hu7-assembly1_A  TM=9.553E-01  e=7.832E-04  Homo sapiens

InterPro domains:
  IPR002209 Fibroblast growth factor family [PF00167] (1-66)
  IPR002209 Fibroblast growth factor family [PS00247] (5-29)
  IPR002209 Fibroblast growth factor family [PTHR11486] (1-75)
  IPR002209 Fibroblast growth factor family [SM00442] (1-69)
  IPR008996 Cytokine IL1/FGF [SSF50353] (1-82)

Sequence (106 aa):
MNKKGKLIAKSNGKGKDCVFTEIVLENNYTALQNAKYEGWYMAFTRKGRPRKGSKTRQHQREVHFMKRLPRGHHTTEQSLRFEFLNYPPFTRSLRGSQRTWAPEPR